Protein AF-A0A2J6TX71-F1 (afdb_monomer_lite)

pLDDT: mean 87.38, std 8.31, range [45.62, 96.56]

Structure (mmCIF, N/CA/C/O backbone):
data_AF-A0A2J6TX71-F1
#
_entry.id   AF-A0A2J6TX71-F1
#
loop_
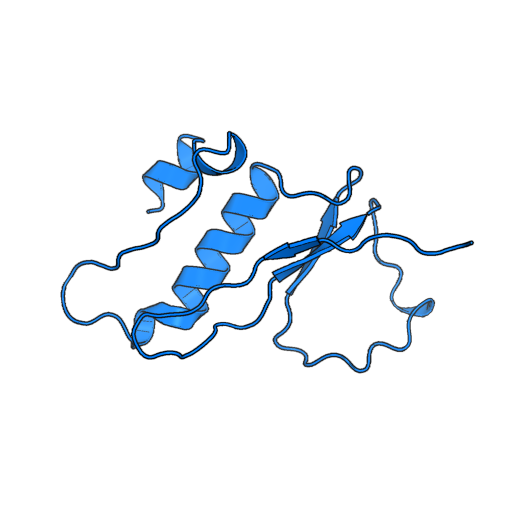_atom_site.group_PDB
_atom_site.id
_atom_site.type_symbol
_atom_site.label_atom_id
_atom_site.label_alt_id
_atom_site.label_comp_id
_atom_site.label_asym_id
_atom_site.label_entity_id
_atom_site.label_seq_id
_atom_site.pdbx_PDB_ins_code
_atom_site.Cartn_x
_atom_site.Cartn_y
_atom_site.Cartn_z
_atom_site.occupancy
_atom_site.B_iso_or_equiv
_atom_site.auth_seq_id
_atom_site.auth_comp_id
_atom_site.auth_asym_id
_atom_site.auth_atom_id
_atom_site.pdbx_PDB_model_num
ATOM 1 N N . ASP A 1 1 ? 10.779 -17.678 -21.452 1.00 45.62 1 ASP A N 1
ATOM 2 C CA . ASP A 1 1 ? 10.102 -17.114 -20.272 1.00 45.62 1 ASP A CA 1
ATOM 3 C C . ASP A 1 1 ? 10.068 -15.598 -20.356 1.00 45.62 1 ASP A C 1
ATOM 5 O O . ASP A 1 1 ? 11.110 -14.985 -20.210 1.00 45.62 1 ASP A O 1
ATOM 9 N N . ASN A 1 2 ? 8.897 -15.008 -20.619 1.00 68.69 2 ASN A N 1
ATOM 10 C CA . ASN A 1 2 ? 8.667 -13.550 -20.618 1.00 68.69 2 ASN A CA 1
ATOM 11 C C . ASN A 1 2 ? 7.619 -13.191 -19.551 1.00 68.69 2 ASN A C 1
ATOM 13 O O . ASN A 1 2 ? 6.578 -12.613 -19.848 1.00 68.69 2 ASN A O 1
ATOM 17 N N . ARG A 1 3 ? 7.835 -13.627 -18.307 1.00 71.00 3 ARG A N 1
ATOM 18 C CA . ARG A 1 3 ? 6.956 -13.254 -17.192 1.00 71.00 3 ARG A CA 1
ATOM 19 C C . ARG A 1 3 ? 7.603 -12.114 -16.427 1.00 71.00 3 ARG A C 1
ATOM 21 O O . ARG A 1 3 ? 8.647 -12.307 -15.812 1.00 71.00 3 ARG A O 1
ATOM 28 N N . GLU A 1 4 ? 6.979 -10.947 -16.475 1.00 80.50 4 GLU A N 1
ATOM 29 C CA . GLU A 1 4 ? 7.331 -9.837 -15.598 1.00 80.50 4 GLU A CA 1
ATOM 30 C C . GLU A 1 4 ? 6.573 -9.952 -14.273 1.00 80.50 4 GLU A C 1
ATOM 32 O O . GLU A 1 4 ? 5.440 -10.435 -14.218 1.00 80.50 4 GLU A O 1
ATOM 37 N N . SER A 1 5 ? 7.226 -9.552 -13.185 1.00 85.56 5 SER A N 1
ATOM 38 C CA . SER A 1 5 ? 6.646 -9.554 -11.844 1.00 85.56 5 SER A CA 1
ATOM 39 C C . SER A 1 5 ? 5.832 -8.286 -11.593 1.00 85.56 5 SER A C 1
ATOM 41 O O . SER A 1 5 ? 6.274 -7.189 -11.933 1.00 85.56 5 SER A O 1
ATOM 43 N N . LEU A 1 6 ? 4.704 -8.439 -10.903 1.00 89.50 6 LEU A N 1
ATOM 44 C CA . LEU A 1 6 ? 3.888 -7.353 -10.369 1.00 89.50 6 LEU A CA 1
ATOM 45 C C . LEU A 1 6 ? 3.975 -7.368 -8.841 1.00 89.50 6 LEU A C 1
ATOM 47 O O . LEU A 1 6 ? 3.849 -8.433 -8.235 1.00 89.50 6 LEU A O 1
ATOM 51 N N . THR A 1 7 ? 4.133 -6.202 -8.217 1.00 94.25 7 THR A N 1
ATOM 52 C CA . THR A 1 7 ? 4.030 -6.084 -6.757 1.00 94.25 7 THR A CA 1
ATOM 53 C C . THR A 1 7 ? 2.607 -5.694 -6.376 1.00 94.25 7 THR A C 1
ATOM 55 O O . THR A 1 7 ? 2.079 -4.711 -6.888 1.00 94.25 7 THR A O 1
ATOM 58 N N . ALA A 1 8 ? 1.995 -6.428 -5.449 1.00 94.88 8 ALA A N 1
ATOM 59 C CA . ALA A 1 8 ? 0.705 -6.086 -4.858 1.00 94.88 8 ALA A CA 1
ATOM 60 C C . ALA A 1 8 ? 0.884 -5.759 -3.372 1.00 94.88 8 ALA A C 1
ATOM 62 O O . ALA A 1 8 ? 1.555 -6.495 -2.649 1.00 94.88 8 ALA A O 1
ATOM 63 N N . ILE A 1 9 ? 0.280 -4.662 -2.919 1.00 94.44 9 ILE A N 1
ATOM 64 C CA . ILE A 1 9 ? 0.119 -4.358 -1.498 1.00 94.44 9 ILE A CA 1
ATOM 65 C C . ILE A 1 9 ? -1.339 -4.627 -1.140 1.00 94.44 9 ILE A C 1
ATOM 67 O O . ILE A 1 9 ? -2.251 -3.970 -1.652 1.00 94.44 9 ILE A O 1
ATOM 71 N N . GLU A 1 10 ? -1.544 -5.597 -0.257 1.00 94.44 10 GLU A N 1
ATOM 72 C CA . GLU A 1 10 ? -2.857 -6.022 0.217 1.00 94.44 10 GLU A CA 1
ATOM 73 C C . GLU A 1 10 ? -2.996 -5.736 1.712 1.00 94.44 10 GLU A C 1
ATOM 75 O O . GLU A 1 10 ? -2.042 -5.861 2.482 1.00 94.44 10 GLU A O 1
ATOM 80 N N . THR A 1 11 ? -4.200 -5.354 2.136 1.00 95.06 11 THR A N 1
ATOM 81 C CA . THR A 1 11 ? -4.501 -5.106 3.549 1.00 95.06 11 THR A CA 1
ATOM 82 C C . THR A 1 11 ? -5.817 -5.756 3.905 1.00 95.06 11 THR A C 1
ATOM 84 O O . THR A 1 11 ? -6.840 -5.502 3.267 1.00 95.06 11 THR A O 1
ATOM 87 N N . VAL A 1 12 ? -5.797 -6.539 4.978 1.00 93.44 12 VAL A N 1
ATOM 88 C CA . VAL A 1 12 ? -6.988 -7.137 5.571 1.00 93.44 12 VAL A CA 1
ATOM 89 C C . VAL A 1 12 ? -7.226 -6.538 6.950 1.00 93.44 12 VAL A C 1
ATOM 91 O O . VAL A 1 12 ? -6.304 -6.374 7.749 1.00 93.44 12 VAL A O 1
ATOM 94 N N . CYS A 1 13 ? -8.470 -6.158 7.214 1.00 90.38 13 CYS A N 1
ATOM 95 C CA . CYS A 1 13 ? -8.894 -5.661 8.514 1.00 90.38 13 CYS A CA 1
ATOM 96 C C . CYS A 1 13 ? -9.192 -6.833 9.468 1.00 90.38 13 CYS A C 1
ATOM 98 O O . CYS A 1 13 ? -9.444 -7.957 9.038 1.00 90.38 13 CYS A O 1
ATOM 100 N N . GLY A 1 14 ? -9.209 -6.576 10.781 1.00 88.06 14 GLY A N 1
ATOM 101 C CA . GLY A 1 14 ? -9.511 -7.609 11.788 1.00 88.06 14 GLY A CA 1
ATOM 102 C C . GLY A 1 14 ? -10.923 -8.205 11.684 1.00 88.06 14 GLY A C 1
ATOM 103 O O . GLY A 1 14 ? -11.182 -9.275 12.221 1.00 88.06 14 GLY A O 1
ATOM 104 N N . ASP A 1 15 ? -11.827 -7.543 10.959 1.00 88.44 15 ASP A N 1
ATOM 105 C CA . ASP A 1 15 ? -13.159 -8.037 10.592 1.00 88.44 15 ASP A CA 1
ATOM 106 C C . ASP A 1 15 ? -13.151 -8.907 9.319 1.00 88.44 15 ASP A C 1
ATOM 108 O O . ASP A 1 15 ? -14.208 -9.222 8.779 1.00 88.44 15 ASP A O 1
ATOM 112 N N . SER A 1 16 ? -11.967 -9.310 8.843 1.00 89.75 16 SER A N 1
ATOM 113 C CA . SER A 1 16 ? -11.749 -10.092 7.618 1.00 89.75 16 SER A CA 1
ATOM 114 C C . SER A 1 16 ? -12.162 -9.385 6.324 1.00 89.75 16 SER A C 1
ATOM 116 O O . SER A 1 16 ? -12.254 -10.024 5.277 1.00 89.75 16 SER A O 1
ATOM 118 N N . ILE A 1 17 ? -12.381 -8.065 6.352 1.00 90.62 17 ILE A N 1
ATOM 119 C CA . ILE A 1 17 ? -12.643 -7.293 5.138 1.00 90.62 17 ILE A CA 1
ATOM 120 C C . ILE A 1 17 ? -11.322 -6.784 4.562 1.00 90.62 17 ILE A C 1
ATOM 122 O O . ILE A 1 17 ? -10.592 -6.030 5.210 1.00 90.62 17 ILE A O 1
ATOM 126 N N . ALA A 1 18 ? -11.034 -7.166 3.320 1.00 93.94 18 ALA A N 1
ATOM 127 C CA . ALA A 1 18 ? -9.918 -6.616 2.565 1.00 93.94 18 ALA A CA 1
ATOM 128 C C . ALA A 1 18 ? -10.261 -5.229 2.003 1.00 93.94 18 ALA A C 1
ATOM 130 O O . ALA A 1 18 ? -11.400 -4.970 1.601 1.00 93.94 18 ALA A O 1
ATOM 131 N N . ILE A 1 19 ? -9.271 -4.338 1.970 1.00 94.88 19 ILE A N 1
ATOM 132 C CA . ILE A 1 19 ? -9.356 -3.115 1.165 1.00 94.88 19 ILE A CA 1
ATOM 133 C C . ILE A 1 19 ? -8.987 -3.439 -0.283 1.00 94.88 19 ILE A C 1
ATOM 135 O O . ILE A 1 19 ? -8.391 -4.479 -0.564 1.00 94.88 19 ILE A O 1
ATOM 139 N N . THR A 1 20 ? -9.310 -2.548 -1.215 1.00 96.56 20 THR A N 1
ATOM 140 C CA . THR A 1 2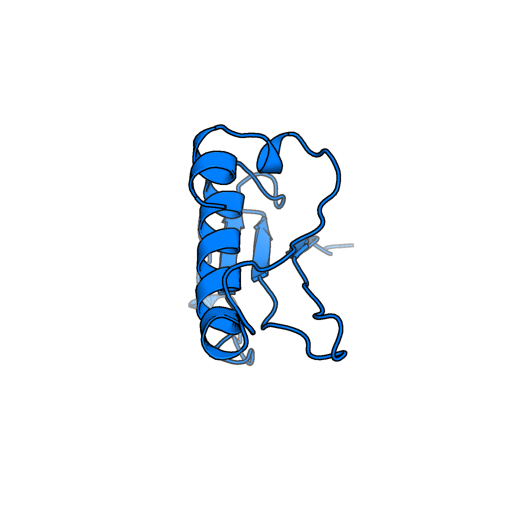0 ? -8.908 -2.751 -2.607 1.00 96.56 20 THR A CA 1
ATOM 141 C C . THR A 1 20 ? -7.377 -2.809 -2.737 1.00 96.56 20 THR A C 1
ATOM 143 O O . THR A 1 20 ? -6.709 -1.934 -2.178 1.00 96.56 20 THR A O 1
ATOM 146 N N . PRO A 1 21 ? -6.811 -3.784 -3.475 1.00 95.50 21 PRO A N 1
ATOM 147 C CA . PRO A 1 21 ? -5.367 -3.904 -3.653 1.00 95.50 21 PRO A CA 1
ATOM 148 C C . PRO A 1 21 ? -4.727 -2.670 -4.295 1.00 95.50 21 PRO A C 1
ATOM 150 O O . PRO A 1 21 ? -5.335 -1.987 -5.126 1.00 95.50 21 PRO A O 1
ATOM 153 N N . PHE A 1 22 ? -3.470 -2.425 -3.933 1.00 95.75 22 PHE A N 1
ATOM 154 C CA . PHE A 1 22 ? -2.618 -1.414 -4.551 1.00 95.75 22 PHE A CA 1
ATOM 155 C C . PHE A 1 22 ? -1.536 -2.120 -5.374 1.00 95.75 22 PHE A C 1
ATOM 157 O O . PHE A 1 22 ? -0.664 -2.785 -4.814 1.00 95.75 22 PHE A O 1
ATOM 164 N N . LEU A 1 23 ? -1.600 -2.002 -6.699 1.00 94.38 23 LEU A N 1
ATOM 165 C CA . LEU A 1 23 ? -0.726 -2.714 -7.632 1.00 94.38 23 LEU A CA 1
ATOM 166 C C . LEU A 1 23 ? 0.381 -1.795 -8.150 1.00 94.38 23 LEU A C 1
ATOM 168 O O . LEU A 1 23 ? 0.131 -0.645 -8.507 1.00 94.38 23 LEU A O 1
ATOM 172 N N . ILE A 1 24 ? 1.607 -2.311 -8.209 1.00 94.44 24 ILE A N 1
ATOM 173 C CA . ILE A 1 24 ? 2.798 -1.593 -8.664 1.00 94.44 24 ILE A CA 1
ATOM 174 C C . ILE A 1 24 ? 3.439 -2.376 -9.807 1.00 94.44 24 ILE A C 1
ATOM 176 O O . ILE A 1 24 ? 3.990 -3.461 -9.606 1.00 94.44 24 ILE A O 1
ATOM 180 N N . PHE A 1 25 ? 3.385 -1.791 -10.999 1.00 91.81 25 PHE A N 1
ATOM 181 C CA . PHE A 1 25 ? 4.055 -2.292 -12.191 1.00 91.81 25 PHE A CA 1
ATOM 182 C C . PHE A 1 25 ? 5.496 -1.808 -12.241 1.00 91.81 25 PHE A C 1
ATOM 184 O O . PHE A 1 25 ? 5.804 -0.666 -11.885 1.00 91.81 25 PHE A O 1
ATOM 191 N N . LYS A 1 26 ? 6.378 -2.678 -12.732 1.00 91.44 26 LYS A N 1
ATOM 192 C CA . LYS A 1 26 ? 7.732 -2.275 -13.079 1.00 91.44 26 LYS A CA 1
ATOM 193 C C . LYS A 1 26 ? 7.703 -1.426 -14.349 1.00 91.44 26 LYS A C 1
ATOM 195 O O . LYS A 1 26 ? 7.148 -1.845 -15.356 1.00 91.44 26 LYS A O 1
ATOM 200 N N . GLY A 1 27 ? 8.322 -0.255 -14.294 1.00 88.88 27 GLY A N 1
ATOM 201 C CA . GLY A 1 27 ? 8.389 0.695 -15.401 1.00 88.88 27 GLY A CA 1
ATOM 202 C C . GLY A 1 27 ? 8.086 2.113 -14.941 1.00 88.88 27 GLY A C 1
ATOM 203 O O . GLY A 1 27 ? 7.748 2.342 -13.782 1.00 88.88 27 GLY A O 1
ATOM 204 N N . ASP A 1 28 ? 8.218 3.069 -15.853 1.00 84.06 28 ASP A N 1
ATOM 205 C CA . ASP A 1 28 ? 7.982 4.481 -15.543 1.00 84.06 28 ASP A CA 1
ATOM 206 C C . ASP A 1 28 ? 6.545 4.900 -15.877 1.00 84.06 28 ASP A C 1
ATOM 208 O O . ASP A 1 28 ? 5.916 5.646 -15.125 1.00 84.06 28 ASP A O 1
ATOM 212 N N . VAL A 1 29 ? 5.993 4.365 -16.969 1.00 81.81 29 VAL A N 1
ATOM 213 C CA . VAL A 1 29 ? 4.671 4.722 -17.495 1.00 81.81 29 VAL A CA 1
ATOM 214 C C . VAL A 1 29 ? 3.889 3.458 -17.841 1.00 81.81 29 VAL A C 1
ATOM 216 O O . VAL A 1 29 ? 4.411 2.555 -18.492 1.00 81.81 29 VAL A O 1
ATOM 219 N N . LEU A 1 30 ? 2.622 3.417 -17.427 1.00 77.44 30 LEU A N 1
ATOM 220 C CA . LEU A 1 30 ? 1.641 2.456 -17.923 1.00 77.44 30 LEU A CA 1
ATOM 221 C C . LEU A 1 30 ? 1.030 3.022 -19.202 1.00 77.44 30 LEU A C 1
ATOM 223 O O . LEU A 1 30 ? 0.351 4.045 -19.165 1.00 77.44 30 LEU A O 1
ATOM 227 N N . LEU A 1 31 ? 1.284 2.370 -20.331 1.00 77.56 31 LEU A N 1
ATOM 228 C CA . LEU A 1 31 ? 0.627 2.703 -21.589 1.00 77.56 31 LEU A CA 1
ATOM 229 C C . LEU A 1 31 ? -0.650 1.865 -21.704 1.00 77.56 31 LEU A C 1
ATOM 231 O O . LEU A 1 31 ? -0.584 0.698 -22.078 1.00 77.56 31 LEU A O 1
ATOM 235 N N . GLU A 1 32 ? -1.795 2.446 -21.341 1.00 69.06 32 GLU A N 1
ATOM 236 C CA . GLU A 1 32 ? -3.089 1.742 -21.267 1.00 69.06 32 GLU A CA 1
ATOM 237 C C . GLU A 1 32 ? -3.455 1.007 -22.568 1.00 69.06 32 GLU A C 1
ATOM 239 O O . GLU A 1 32 ? -3.983 -0.100 -22.507 1.00 69.06 32 GLU A O 1
ATOM 244 N N . ASP A 1 33 ? -3.061 1.539 -23.729 1.00 73.88 33 ASP A N 1
ATOM 245 C CA . ASP A 1 33 ? -3.286 0.925 -25.049 1.00 73.88 33 ASP A CA 1
ATOM 246 C C . ASP A 1 33 ? -2.633 -0.461 -25.220 1.00 73.88 33 ASP A C 1
ATOM 248 O O . ASP A 1 33 ? -3.005 -1.226 -26.111 1.00 73.88 33 ASP A O 1
ATOM 252 N N . HIS A 1 34 ? -1.661 -0.810 -24.373 1.00 69.25 34 HIS A N 1
ATOM 253 C CA . HIS A 1 34 ? -0.957 -2.093 -24.426 1.00 69.25 34 HIS A CA 1
ATOM 254 C C . HIS A 1 34 ? -1.600 -3.180 -23.561 1.00 69.25 34 HIS A C 1
ATOM 256 O O . HIS A 1 34 ? -1.143 -4.327 -23.587 1.00 69.25 34 HIS A O 1
ATOM 262 N N . PHE A 1 35 ? -2.655 -2.858 -22.807 1.00 71.69 35 PHE A N 1
ATOM 263 C CA . PHE A 1 35 ? -3.293 -3.798 -21.894 1.00 71.69 35 PHE A CA 1
ATOM 264 C C . PHE A 1 35 ? -4.808 -3.763 -22.064 1.00 71.69 35 PHE A C 1
ATOM 266 O O . PHE A 1 35 ? -5.444 -2.715 -22.013 1.00 71.69 35 PHE A O 1
ATOM 273 N N . LYS A 1 36 ? -5.426 -4.940 -22.179 1.00 76.56 36 LYS A N 1
ATOM 274 C CA . LYS A 1 36 ? -6.872 -5.051 -21.994 1.00 76.56 36 LYS A CA 1
ATOM 275 C C . LYS A 1 36 ? -7.159 -4.947 -20.498 1.00 76.56 36 LYS A C 1
ATOM 277 O O . LYS A 1 36 ? -7.061 -5.937 -19.774 1.00 76.56 36 LYS A O 1
ATOM 282 N N . ASN A 1 37 ? -7.421 -3.732 -20.027 1.00 76.56 37 ASN A N 1
ATOM 283 C CA . ASN A 1 37 ? -7.688 -3.486 -18.618 1.00 76.56 37 ASN A CA 1
ATOM 284 C C . ASN A 1 37 ? -9.126 -3.895 -18.258 1.00 76.56 37 ASN A C 1
ATOM 286 O O . ASN A 1 37 ? -10.045 -3.085 -18.307 1.00 76.56 37 ASN A O 1
ATOM 290 N N . ASP A 1 38 ? -9.303 -5.167 -17.898 1.00 83.94 38 ASP A N 1
ATOM 291 C CA . ASP A 1 38 ? -10.562 -5.704 -17.362 1.00 83.94 38 ASP A CA 1
ATOM 292 C C . ASP A 1 38 ? -10.598 -5.659 -15.810 1.00 83.94 38 ASP A C 1
ATOM 294 O O . ASP A 1 38 ? -11.396 -6.359 -15.181 1.00 83.94 38 ASP A O 1
ATOM 298 N N . LEU A 1 39 ? -9.702 -4.892 -15.169 1.00 84.88 39 LEU A N 1
ATOM 299 C CA . LEU A 1 39 ? -9.631 -4.774 -13.709 1.00 84.88 39 LEU A CA 1
ATOM 300 C C . LEU A 1 39 ? -10.752 -3.877 -13.160 1.00 84.88 39 LEU A C 1
ATOM 302 O O . LEU A 1 39 ? -11.235 -2.968 -13.830 1.00 84.88 39 LEU A O 1
ATOM 306 N N . ASP A 1 40 ? -11.147 -4.107 -11.903 1.00 87.38 40 ASP A N 1
ATOM 307 C CA . ASP A 1 40 ? -12.068 -3.208 -11.198 1.00 87.38 40 ASP A CA 1
ATOM 308 C C . ASP A 1 40 ? -11.444 -1.804 -11.107 1.00 87.38 40 ASP A C 1
ATOM 310 O O . ASP A 1 40 ? -10.321 -1.650 -10.628 1.00 87.38 40 ASP A O 1
ATOM 314 N N . ASN A 1 41 ? -12.197 -0.775 -11.505 1.00 86.19 41 ASN A N 1
ATOM 315 C CA . ASN A 1 41 ? -11.787 0.635 -11.474 1.00 86.19 41 ASN A CA 1
ATOM 316 C C . ASN A 1 41 ? -11.383 1.145 -10.078 1.00 86.19 41 ASN A C 1
ATOM 318 O O . ASN A 1 41 ? -10.822 2.232 -9.953 1.00 86.19 41 ASN A O 1
ATOM 322 N N . LYS A 1 42 ? -11.702 0.407 -9.011 1.00 88.88 42 LYS A N 1
ATOM 323 C CA . LYS A 1 42 ? -11.253 0.714 -7.646 1.00 88.88 42 LYS A CA 1
ATOM 324 C C . LYS A 1 42 ? -9.796 0.327 -7.400 1.00 88.88 42 LYS A C 1
ATOM 326 O O . LYS A 1 42 ? -9.217 0.797 -6.419 1.00 88.88 42 LYS A O 1
ATOM 331 N N . ILE A 1 43 ? -9.237 -0.574 -8.211 1.00 90.62 43 ILE A N 1
ATOM 332 C CA . ILE A 1 43 ? -7.850 -1.019 -8.087 1.00 90.62 43 ILE A CA 1
ATOM 333 C C . ILE A 1 43 ? -6.940 0.161 -8.384 1.00 90.62 43 ILE A C 1
ATOM 335 O O . ILE A 1 43 ? -7.074 0.836 -9.402 1.00 90.62 43 ILE A O 1
ATOM 339 N N . ILE A 1 44 ? -5.995 0.400 -7.479 1.00 91.88 44 ILE A N 1
ATOM 340 C CA . ILE A 1 44 ? -4.994 1.433 -7.696 1.00 91.88 44 ILE A CA 1
ATOM 341 C C . ILE A 1 44 ? -3.861 0.829 -8.513 1.00 91.88 44 ILE A C 1
ATOM 343 O O . ILE A 1 44 ? -3.224 -0.129 -8.075 1.00 91.88 44 ILE A O 1
ATOM 347 N N . LEU A 1 45 ? -3.614 1.408 -9.686 1.00 91.19 45 LEU A N 1
ATOM 348 C CA . LEU A 1 45 ? -2.479 1.081 -10.539 1.00 91.19 45 LEU A CA 1
ATOM 349 C C . LEU A 1 45 ? -1.408 2.158 -10.367 1.00 91.19 45 LEU A C 1
ATOM 351 O O . LEU A 1 45 ? -1.665 3.349 -10.542 1.00 91.19 45 LEU A O 1
ATOM 355 N N . ALA A 1 46 ? -0.204 1.735 -10.009 1.00 92.94 46 ALA A N 1
ATOM 356 C CA . ALA A 1 46 ? 0.961 2.592 -9.883 1.00 92.94 46 ALA A CA 1
ATOM 357 C C . ALA A 1 46 ? 2.158 1.985 -10.619 1.00 92.94 46 ALA A C 1
ATOM 359 O O . ALA A 1 46 ? 2.182 0.794 -10.932 1.00 92.94 46 ALA A O 1
ATOM 360 N N . THR A 1 47 ? 3.172 2.808 -10.865 1.00 92.81 47 THR A N 1
ATOM 361 C CA . THR A 1 47 ? 4.419 2.405 -11.515 1.00 92.81 47 THR A CA 1
ATOM 362 C C . THR A 1 47 ? 5.626 2.720 -10.640 1.00 92.81 47 THR A C 1
ATOM 364 O O . THR A 1 47 ? 5.628 3.684 -9.868 1.00 92.81 47 THR A O 1
ATOM 367 N N . SER A 1 48 ? 6.666 1.897 -10.746 1.00 93.56 48 SER A N 1
ATOM 368 C CA . SER A 1 48 ? 8.014 2.250 -10.306 1.00 93.56 48 SER A CA 1
ATOM 369 C C . SER A 1 48 ? 9.066 1.578 -11.179 1.00 93.56 48 SER A C 1
ATOM 371 O O . SER A 1 48 ? 8.930 0.413 -11.546 1.00 93.56 48 SER A O 1
ATOM 373 N N . ALA A 1 49 ? 10.178 2.266 -11.446 1.00 91.69 49 ALA A N 1
ATOM 374 C CA . ALA A 1 49 ? 11.285 1.703 -12.225 1.00 91.69 49 ALA A CA 1
ATOM 375 C C . ALA A 1 49 ? 11.810 0.365 -11.656 1.00 91.69 49 ALA A C 1
ATOM 377 O O . ALA A 1 49 ? 12.240 -0.519 -12.399 1.00 91.69 49 ALA A O 1
ATOM 378 N N . SER A 1 50 ? 11.754 0.188 -10.329 1.00 91.12 50 SER A N 1
ATOM 379 C CA . SER A 1 50 ? 12.162 -1.053 -9.662 1.00 91.12 50 SER A CA 1
ATOM 380 C C . SER A 1 50 ? 11.077 -2.135 -9.651 1.00 91.12 50 SER A C 1
ATOM 382 O O . SER A 1 50 ? 11.410 -3.303 -9.463 1.00 91.12 50 SER A O 1
ATOM 384 N N . GLY A 1 51 ? 9.805 -1.772 -9.837 1.00 92.00 51 GLY A N 1
ATOM 385 C CA . GLY A 1 51 ? 8.650 -2.649 -9.637 1.00 92.00 51 GLY A CA 1
ATOM 386 C C . GLY A 1 51 ? 8.277 -2.871 -8.170 1.00 92.00 51 GLY A C 1
ATOM 387 O O . GLY A 1 51 ? 7.365 -3.641 -7.893 1.00 92.00 51 GLY A O 1
ATOM 388 N N . TYR A 1 52 ? 8.954 -2.210 -7.227 1.00 91.31 52 TYR A N 1
ATOM 389 C CA . TYR A 1 52 ? 8.696 -2.308 -5.787 1.00 91.31 52 TYR A CA 1
ATOM 390 C C . TYR A 1 52 ? 8.172 -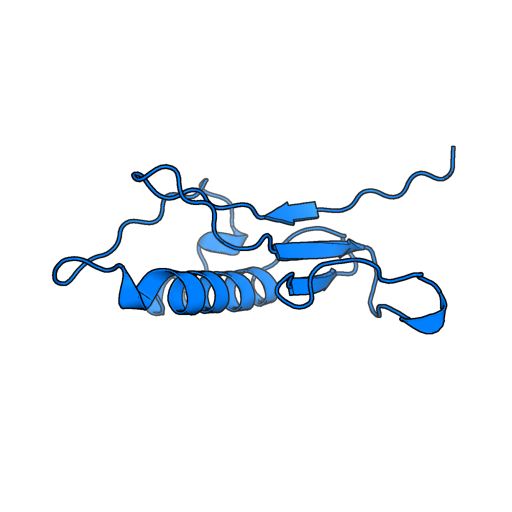0.987 -5.213 1.00 91.31 52 TYR A C 1
ATOM 392 O O . TYR A 1 52 ? 8.233 0.068 -5.853 1.00 91.31 52 TYR A O 1
ATOM 400 N N . THR A 1 53 ? 7.679 -1.041 -3.974 1.00 91.19 53 THR A N 1
ATOM 401 C CA . THR A 1 53 ? 7.279 0.153 -3.221 1.00 91.19 53 THR A CA 1
ATOM 402 C C . THR A 1 53 ? 8.473 1.062 -2.910 1.00 91.19 53 THR A C 1
ATOM 404 O O . THR A 1 53 ? 9.620 0.625 -2.813 1.00 91.19 53 THR A O 1
ATOM 407 N N . ASN A 1 54 ? 8.203 2.350 -2.735 1.00 91.06 54 ASN A N 1
ATOM 408 C CA . ASN A 1 54 ? 9.175 3.367 -2.348 1.00 91.06 54 ASN A CA 1
ATOM 409 C C . ASN A 1 54 ? 8.491 4.398 -1.433 1.00 91.06 54 ASN A C 1
ATOM 411 O O . ASN A 1 54 ? 7.313 4.256 -1.118 1.00 91.06 54 ASN A O 1
ATOM 415 N N . LYS A 1 55 ? 9.213 5.437 -1.000 1.00 91.38 55 LYS A N 1
ATOM 416 C CA . LYS A 1 55 ? 8.672 6.455 -0.080 1.00 91.38 55 LYS A CA 1
ATOM 417 C C . LYS A 1 55 ? 7.456 7.204 -0.642 1.00 91.38 55 LYS A C 1
ATOM 419 O O . LYS A 1 55 ? 6.564 7.580 0.105 1.00 91.38 55 LYS A O 1
ATOM 424 N N . GLU A 1 56 ? 7.408 7.448 -1.946 1.00 92.44 56 GLU A N 1
ATOM 425 C CA . GLU A 1 56 ? 6.277 8.145 -2.564 1.00 92.44 56 GLU A CA 1
ATOM 426 C C . GLU A 1 56 ? 5.063 7.218 -2.700 1.00 92.44 56 GLU A C 1
ATOM 428 O O . GLU A 1 56 ? 3.935 7.593 -2.373 1.00 92.44 56 GLU A O 1
ATOM 433 N N . LEU A 1 57 ? 5.295 5.979 -3.139 1.00 94.50 57 LEU A N 1
ATOM 434 C CA . LEU A 1 57 ? 4.253 4.965 -3.260 1.00 94.50 57 LEU A CA 1
ATOM 435 C C . LEU A 1 57 ? 3.690 4.561 -1.897 1.00 94.50 57 LEU A C 1
ATOM 437 O O . LEU A 1 57 ? 2.480 4.387 -1.781 1.00 94.50 57 LEU A O 1
ATOM 441 N N . SER A 1 58 ? 4.516 4.498 -0.849 1.00 93.38 58 SER A N 1
ATOM 442 C CA . SER A 1 58 ? 4.036 4.249 0.513 1.00 93.38 58 SER A CA 1
ATOM 443 C C . SER A 1 58 ? 3.122 5.378 0.999 1.00 93.38 58 SER A C 1
ATOM 445 O O . SER A 1 58 ? 2.076 5.100 1.585 1.00 93.38 58 SER A O 1
ATOM 447 N N . MET A 1 59 ? 3.425 6.639 0.666 1.00 94.88 59 MET A N 1
ATOM 448 C CA . MET A 1 59 ? 2.538 7.778 0.945 1.00 94.88 59 MET A CA 1
ATOM 449 C C . MET A 1 59 ? 1.216 7.725 0.170 1.00 94.88 59 MET A C 1
ATOM 451 O O . MET A 1 59 ? 0.167 8.101 0.696 1.00 94.88 59 MET A O 1
ATOM 455 N N . LYS A 1 60 ? 1.237 7.275 -1.087 1.00 95.19 60 LYS A N 1
ATOM 456 C CA . LYS A 1 60 ? 0.009 7.054 -1.870 1.00 95.19 60 LYS A CA 1
ATOM 457 C C . LYS A 1 60 ? -0.829 5.932 -1.255 1.00 95.19 60 LYS A C 1
ATOM 459 O O . LYS A 1 60 ? -2.036 6.092 -1.078 1.00 95.19 60 LYS A O 1
ATOM 464 N N . TYR A 1 61 ? -0.179 4.844 -0.858 1.00 95.31 61 TYR A N 1
ATOM 465 C CA . TYR A 1 61 ? -0.826 3.707 -0.222 1.00 95.31 61 TYR A CA 1
ATOM 466 C C . TYR A 1 61 ? -1.471 4.066 1.128 1.00 95.31 61 TYR A C 1
ATOM 468 O O . TYR A 1 61 ? -2.623 3.706 1.345 1.00 95.31 61 TYR A O 1
ATOM 476 N N . ILE A 1 62 ? -0.809 4.815 2.021 1.00 94.62 62 ILE A N 1
ATOM 477 C CA . ILE A 1 62 ? -1.405 5.136 3.335 1.00 94.62 62 ILE A CA 1
ATOM 478 C C . ILE A 1 62 ? -2.649 6.027 3.213 1.00 94.62 62 ILE A C 1
ATOM 480 O O . ILE A 1 62 ? -3.629 5.838 3.932 1.00 94.62 62 ILE A O 1
ATOM 484 N N . LYS A 1 63 ? -2.664 6.944 2.238 1.00 94.69 63 LYS A N 1
ATOM 485 C CA . LYS A 1 63 ? -3.853 7.748 1.914 1.00 94.69 63 LYS A CA 1
ATOM 486 C C . LYS A 1 63 ? -4.983 6.882 1.362 1.00 94.69 63 LYS A C 1
ATOM 488 O O . LYS A 1 63 ? -6.136 7.066 1.742 1.00 94.69 63 LYS A O 1
ATOM 493 N N . HIS A 1 64 ? -4.661 5.925 0.489 1.00 95.25 64 HIS A N 1
ATOM 494 C CA . HIS A 1 64 ? -5.619 4.932 -0.009 1.00 95.25 64 HIS A CA 1
ATOM 495 C C . HIS A 1 64 ? -6.214 4.102 1.133 1.00 95.25 64 HIS A C 1
ATOM 497 O O . HIS A 1 64 ? -7.435 4.009 1.246 1.00 95.25 64 HIS A O 1
ATOM 503 N N . PHE A 1 65 ? -5.369 3.584 2.027 1.00 94.19 65 PHE A N 1
ATOM 504 C CA . PHE A 1 65 ? -5.787 2.864 3.228 1.00 94.19 65 PHE A CA 1
ATOM 505 C C . PHE A 1 65 ? -6.761 3.693 4.075 1.00 94.19 65 PHE A C 1
ATOM 507 O O . PHE A 1 65 ? -7.847 3.212 4.409 1.00 94.19 65 PHE A O 1
ATOM 514 N N . TYR A 1 66 ? -6.419 4.950 4.375 1.00 93.81 66 TYR A N 1
ATOM 515 C CA . TYR A 1 66 ? -7.290 5.840 5.142 1.00 93.81 66 TYR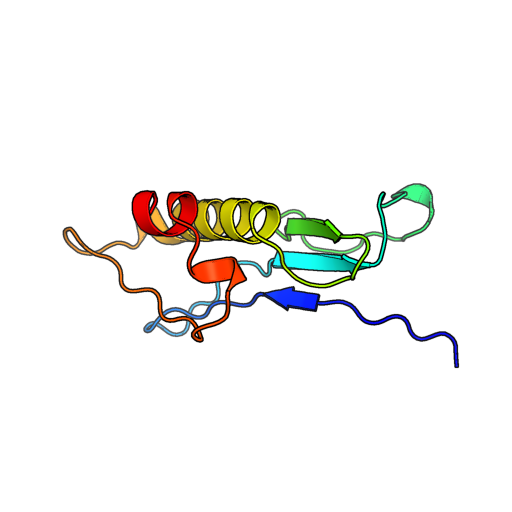 A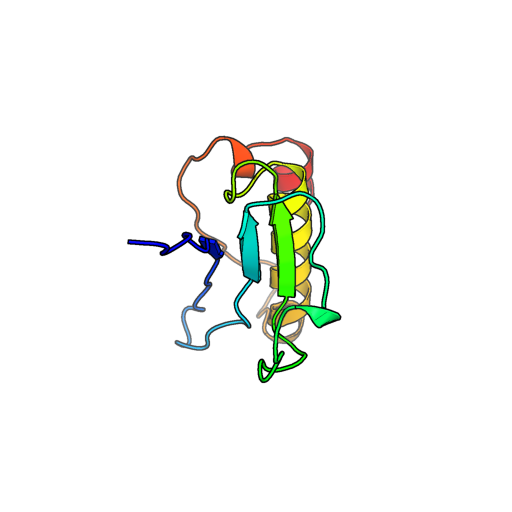 CA 1
ATOM 516 C C . TYR A 1 66 ? -8.633 6.055 4.428 1.00 93.81 66 TYR A C 1
ATOM 518 O O . TYR A 1 66 ? -9.689 5.839 5.017 1.00 93.81 66 TYR A O 1
ATOM 526 N N . ASN A 1 67 ? -8.623 6.368 3.130 1.00 93.94 67 ASN A N 1
ATOM 527 C CA . ASN A 1 67 ? -9.845 6.576 2.343 1.00 93.94 67 ASN A CA 1
ATOM 528 C C . ASN A 1 67 ? -10.763 5.340 2.303 1.00 93.94 67 ASN A C 1
ATOM 530 O O . ASN A 1 67 ? -11.986 5.480 2.276 1.00 93.94 67 ASN A O 1
ATOM 534 N N . GLN A 1 68 ? -10.196 4.134 2.320 1.00 93.94 68 GLN A N 1
ATOM 535 C CA . GLN A 1 68 ? -10.950 2.875 2.324 1.00 93.94 68 GLN A CA 1
ATOM 536 C C . GLN A 1 68 ? -11.549 2.540 3.697 1.00 93.94 68 GLN A C 1
ATOM 538 O O . GLN A 1 68 ? -12.549 1.823 3.788 1.00 93.94 68 GLN A O 1
ATOM 543 N N . THR A 1 69 ? -10.937 3.031 4.775 1.00 92.75 69 THR A N 1
ATOM 544 C CA . THR A 1 69 ? -11.213 2.537 6.129 1.00 92.75 69 THR A CA 1
ATOM 545 C C . THR A 1 69 ? -11.735 3.594 7.099 1.00 92.75 69 THR A C 1
ATOM 547 O O . THR A 1 69 ? -12.315 3.215 8.114 1.00 92.75 69 THR A O 1
ATOM 550 N N . TYR A 1 70 ? -11.655 4.893 6.782 1.00 91.38 70 TYR A N 1
ATOM 551 C CA . TYR A 1 70 ? -12.007 5.974 7.715 1.00 91.38 70 TYR A CA 1
ATOM 552 C C . TYR A 1 70 ? -13.438 5.874 8.264 1.00 91.38 70 TYR A C 1
ATOM 554 O O . TYR A 1 70 ? -13.669 6.105 9.448 1.00 91.38 70 TYR A O 1
ATOM 562 N N . LYS A 1 71 ? -14.408 5.459 7.434 1.00 90.81 71 LYS A N 1
ATOM 563 C CA . LYS A 1 71 ? -15.810 5.272 7.859 1.00 90.81 71 LYS A CA 1
ATOM 564 C C . LYS A 1 71 ? -16.002 4.103 8.829 1.00 90.81 71 LYS A C 1
ATOM 566 O O . LYS A 1 71 ? -17.046 4.015 9.466 1.00 90.81 71 LYS A O 1
ATOM 571 N N . LYS A 1 72 ? -15.036 3.184 8.901 1.00 87.31 72 LYS A N 1
ATOM 572 C CA . LYS A 1 72 ? -15.064 1.997 9.765 1.00 87.31 72 LYS A CA 1
ATOM 573 C C . LYS A 1 72 ? -14.343 2.216 11.095 1.00 87.31 72 LYS A C 1
ATOM 575 O O . LYS A 1 72 ? -14.387 1.330 11.948 1.00 87.31 72 LYS A O 1
ATOM 580 N N . ILE A 1 73 ? -13.681 3.360 11.282 1.00 86.88 73 ILE A N 1
ATOM 581 C CA . ILE A 1 73 ? -12.961 3.663 12.519 1.00 86.88 73 ILE A CA 1
ATOM 582 C C . ILE A 1 73 ? -13.966 3.719 13.675 1.00 86.88 73 ILE A C 1
ATOM 584 O O . ILE A 1 73 ? -14.907 4.512 13.673 1.00 86.88 73 ILE A O 1
ATOM 588 N N . LYS A 1 74 ? -13.757 2.861 14.679 1.00 85.19 74 LYS A N 1
ATOM 589 C CA . LYS A 1 74 ? -14.505 2.877 15.939 1.00 85.19 74 LYS A CA 1
ATOM 590 C C . LYS A 1 74 ? -13.657 3.573 16.998 1.00 85.19 74 LYS A C 1
ATOM 592 O O . LYS A 1 74 ? -12.640 3.041 17.431 1.00 85.19 74 LYS A O 1
ATOM 597 N N . GLY A 1 75 ? -14.088 4.755 17.428 1.00 85.81 75 GLY A N 1
ATOM 598 C CA . GLY A 1 75 ? -13.341 5.574 18.383 1.00 85.81 75 GLY A CA 1
ATOM 599 C C . GLY A 1 75 ? -12.312 6.473 17.698 1.00 85.81 75 GLY A C 1
ATOM 600 O O . GLY A 1 75 ? -12.538 6.945 16.590 1.00 85.81 75 GLY A O 1
ATOM 601 N N . LYS A 1 76 ? -11.204 6.762 18.389 1.00 84.56 76 LYS A N 1
ATOM 602 C CA . LYS A 1 76 ? -10.215 7.760 17.945 1.00 84.56 76 LYS A CA 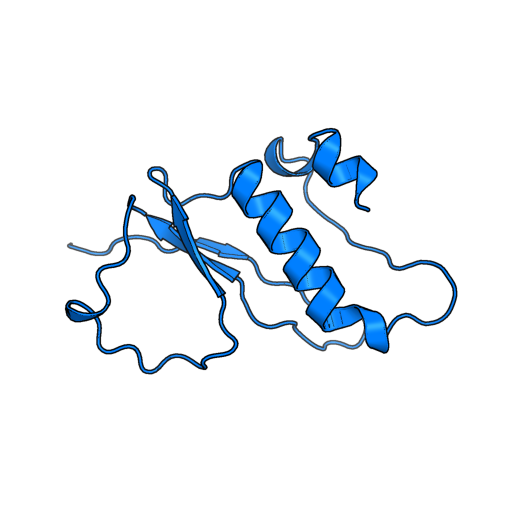1
ATOM 603 C C . LYS A 1 76 ? -9.063 7.175 17.121 1.00 84.56 76 LYS A C 1
ATOM 605 O O . LYS A 1 76 ? -8.448 7.905 16.355 1.00 84.56 76 LYS A O 1
ATOM 610 N N . TRP A 1 77 ? -8.759 5.892 17.298 1.00 84.81 77 TRP A N 1
ATOM 611 C CA . TRP A 1 77 ? -7.520 5.289 16.809 1.00 84.81 77 TRP A CA 1
ATOM 612 C C . TRP A 1 77 ? -7.791 4.100 15.894 1.00 84.81 77 TRP A C 1
ATOM 614 O O . TRP A 1 77 ? -8.722 3.328 16.122 1.00 84.81 77 TRP A O 1
ATOM 624 N N . GLN A 1 78 ? -6.930 3.935 14.893 1.00 88.75 78 GLN A N 1
ATOM 625 C CA . GLN A 1 78 ? -6.895 2.785 14.000 1.00 88.75 78 GLN A CA 1
ATOM 626 C C . GLN A 1 78 ? -5.485 2.195 14.024 1.00 88.75 78 GLN A C 1
ATOM 628 O O . GLN A 1 78 ? -4.505 2.931 13.980 1.00 88.75 78 GLN A O 1
ATOM 633 N N . MET A 1 79 ? -5.383 0.870 14.114 1.00 90.25 79 MET A N 1
ATOM 634 C CA . MET A 1 79 ? -4.098 0.176 14.097 1.00 90.25 79 MET A CA 1
ATOM 635 C C . MET A 1 79 ? -3.794 -0.324 12.688 1.00 90.25 79 MET A C 1
ATOM 637 O O . MET A 1 79 ? -4.640 -0.955 12.054 1.00 90.25 79 MET A O 1
ATOM 641 N N . LEU A 1 80 ? -2.570 -0.074 12.236 1.00 90.62 80 LEU A N 1
ATOM 642 C CA . LEU A 1 80 ? -2.020 -0.600 10.998 1.00 90.62 80 LEU A CA 1
ATOM 643 C C . LEU A 1 80 ? -0.648 -1.206 11.300 1.00 90.62 80 LEU A C 1
ATOM 645 O O . LEU A 1 80 ? 0.194 -0.558 11.919 1.00 90.62 80 LEU A O 1
ATOM 649 N N . VAL A 1 81 ? -0.450 -2.465 10.912 1.00 89.12 81 VAL A N 1
ATOM 650 C CA . VAL A 1 81 ? 0.771 -3.229 11.199 1.00 89.12 81 VAL A CA 1
ATOM 651 C C . VAL A 1 81 ? 1.542 -3.427 9.900 1.00 89.12 81 VAL A C 1
ATOM 653 O O . VAL A 1 81 ? 0.983 -3.914 8.920 1.00 89.12 81 VAL A O 1
ATOM 656 N N . PHE A 1 82 ? 2.824 -3.067 9.911 1.00 84.25 82 PHE A N 1
ATOM 657 C CA . PHE A 1 82 ? 3.753 -3.261 8.799 1.00 84.25 82 PHE A CA 1
ATOM 658 C C . PHE A 1 82 ? 4.995 -4.015 9.253 1.00 84.25 82 PHE A C 1
ATOM 660 O O . PHE A 1 82 ? 5.298 -4.086 10.448 1.00 84.25 82 PHE A O 1
ATOM 667 N N . ASP A 1 83 ? 5.747 -4.521 8.281 1.00 82.25 83 ASP A N 1
ATOM 668 C CA . ASP A 1 83 ? 7.137 -4.871 8.515 1.00 82.25 83 ASP A CA 1
ATOM 669 C C . ASP A 1 83 ? 7.994 -3.604 8.720 1.00 82.25 83 ASP A C 1
ATOM 671 O O . ASP A 1 83 ? 7.573 -2.465 8.501 1.00 82.25 83 ASP A O 1
ATOM 675 N N . ARG A 1 84 ? 9.231 -3.784 9.183 1.00 76.56 84 ARG A N 1
ATOM 676 C CA . ARG A 1 84 ? 10.154 -2.672 9.454 1.00 76.56 84 ARG A CA 1
ATOM 677 C C . ARG A 1 84 ? 10.876 -2.195 8.184 1.00 76.56 84 ARG A C 1
ATOM 679 O O . ARG A 1 84 ? 12.039 -1.796 8.252 1.00 76.56 84 ARG A O 1
ATOM 686 N N . HIS A 1 85 ? 10.244 -2.274 7.015 1.00 81.00 85 HIS A N 1
ATOM 687 C CA . HIS A 1 85 ? 10.898 -1.882 5.773 1.00 81.00 85 HIS A CA 1
ATOM 688 C C . HIS A 1 85 ? 11.076 -0.356 5.689 1.00 81.00 85 HIS A C 1
ATOM 690 O O . HIS A 1 85 ? 10.189 0.421 6.047 1.00 81.00 85 HIS A O 1
ATOM 696 N N . ALA A 1 86 ? 12.227 0.097 5.181 1.00 77.06 86 ALA A N 1
ATOM 697 C CA . ALA A 1 86 ? 12.623 1.511 5.196 1.00 77.06 86 ALA A CA 1
ATOM 698 C C . ALA A 1 86 ? 11.676 2.447 4.411 1.00 77.06 86 ALA A C 1
ATOM 700 O O . ALA A 1 86 ? 11.685 3.664 4.608 1.00 77.06 86 ALA A O 1
ATOM 701 N N . SER A 1 87 ? 10.839 1.900 3.523 1.00 70.75 87 SER A N 1
ATOM 702 C CA . SER A 1 87 ? 9.777 2.644 2.828 1.00 70.75 87 SER A CA 1
ATOM 703 C C . SER A 1 87 ? 8.639 3.098 3.749 1.00 70.75 87 SER A C 1
ATOM 705 O O . SER A 1 87 ? 7.937 4.046 3.400 1.00 70.75 87 SER A O 1
ATOM 707 N N . HIS A 1 88 ? 8.456 2.443 4.900 1.00 72.44 88 HIS A N 1
ATOM 708 C CA . HIS A 1 88 ? 7.397 2.718 5.881 1.00 72.44 88 HIS A CA 1
ATOM 709 C C . HIS A 1 88 ? 7.896 3.504 7.100 1.00 72.44 88 HIS A C 1
ATOM 711 O O . HIS A 1 88 ? 7.116 3.856 7.976 1.00 72.44 88 HIS A O 1
ATOM 717 N N . THR A 1 89 ? 9.193 3.813 7.160 1.00 78.50 89 THR A N 1
ATOM 718 C CA . THR A 1 89 ? 9.814 4.515 8.293 1.00 78.50 89 THR A CA 1
ATOM 719 C C . THR A 1 89 ? 10.217 5.950 7.954 1.00 78.50 89 THR A C 1
ATOM 721 O O . THR A 1 89 ? 11.056 6.526 8.638 1.00 78.50 89 THR A O 1
ATOM 724 N N . SER A 1 90 ? 9.697 6.526 6.865 1.00 83.94 90 SER A N 1
ATOM 725 C CA . SER A 1 90 ? 9.950 7.936 6.545 1.00 83.94 90 SER A CA 1
ATOM 726 C C . SER A 1 90 ? 9.125 8.861 7.439 1.00 83.94 90 SER A C 1
ATOM 728 O O . SER A 1 90 ? 7.948 8.578 7.658 1.00 83.94 90 SER A O 1
ATOM 730 N N . ASP A 1 91 ? 9.688 10.000 7.839 1.00 86.25 91 ASP A N 1
ATOM 731 C CA . ASP A 1 91 ? 9.032 10.974 8.727 1.00 86.25 91 ASP A CA 1
ATOM 732 C C . ASP A 1 91 ? 7.643 11.396 8.234 1.00 86.25 91 ASP A C 1
ATOM 734 O O . ASP A 1 91 ? 6.695 11.408 9.009 1.00 86.25 91 ASP A O 1
ATOM 738 N N . ASN A 1 92 ? 7.482 11.647 6.930 1.00 88.00 92 ASN A N 1
ATOM 739 C CA . ASN A 1 92 ? 6.187 12.023 6.346 1.00 88.00 92 ASN A CA 1
ATOM 740 C C . ASN A 1 92 ? 5.121 10.929 6.490 1.00 88.00 92 ASN A C 1
ATOM 742 O O . ASN A 1 92 ? 3.946 11.231 6.676 1.00 88.00 92 ASN A O 1
ATOM 746 N N . PHE A 1 93 ? 5.532 9.665 6.382 1.00 89.00 93 PHE A N 1
ATOM 747 C CA . PHE A 1 93 ? 4.635 8.520 6.523 1.00 89.00 93 PHE A CA 1
ATOM 748 C C . PHE A 1 93 ? 4.201 8.367 7.977 1.00 89.00 93 PHE A C 1
ATOM 750 O O . PHE A 1 93 ? 3.012 8.237 8.251 1.00 89.00 93 PHE A O 1
ATOM 757 N N . LEU A 1 94 ? 5.161 8.454 8.900 1.00 88.88 94 LEU A N 1
ATOM 758 C CA . LEU A 1 94 ? 4.906 8.369 10.334 1.00 88.88 94 LEU A CA 1
ATOM 759 C C . LEU A 1 94 ? 4.087 9.558 10.848 1.00 88.88 94 LEU A C 1
ATOM 761 O O . LEU A 1 94 ? 3.250 9.365 11.711 1.00 88.88 94 LEU A O 1
ATOM 765 N N . TYR A 1 95 ? 4.294 10.761 10.306 1.00 90.62 95 TYR A N 1
ATOM 766 C CA . TYR A 1 95 ? 3.529 11.960 10.665 1.00 90.62 95 TYR A CA 1
ATOM 767 C C . TYR A 1 95 ? 2.078 11.914 10.172 1.00 90.62 95 TYR A C 1
ATOM 769 O O . TYR A 1 95 ? 1.200 12.528 10.771 1.00 90.62 95 TYR A O 1
ATOM 777 N N . TYR A 1 96 ? 1.825 11.232 9.052 1.00 90.62 96 TYR A N 1
ATOM 778 C CA . TYR A 1 96 ? 0.471 11.071 8.524 1.00 90.62 96 TYR A CA 1
ATOM 779 C C . TYR A 1 96 ? -0.354 10.040 9.310 1.00 90.62 96 TYR A C 1
ATOM 781 O O . TYR A 1 96 ? -1.580 10.140 9.322 1.00 90.62 96 TYR A O 1
ATOM 789 N N . CYS A 1 97 ? 0.311 9.048 9.907 1.00 87.69 97 CYS A N 1
ATOM 790 C CA . CYS A 1 97 ? -0.320 8.015 10.730 1.00 87.69 97 CYS A CA 1
ATOM 791 C C . CYS A 1 97 ? -0.716 8.569 12.105 1.00 87.69 97 CYS A C 1
ATOM 793 O O . CYS A 1 97 ? -1.829 8.227 12.563 1.00 87.69 97 CYS A O 1
#

Secondary structure (DSSP, 8-state):
-----EEEE--B-TTSPBPPPEEEEESS---GGGS---S-TTSEEEEETTSS--HHHHHHHHHHHHHHHGGG--SS---------TTS--HHHHHH-

Organism: NCBI:txid1095630

InterPro domains:
  IPR004875 DDE superfamily endonuclease domain [PF03184] (7-93)

Radius of gyration: 14.83 Å; chains: 1; bounding box: 28×29×43 Å

Sequence (97 aa):
DNRESLTAIETVCGDSIAITPFLIFKGDVLLEDHFKNDLDNKIILATSASGYTNKELSMKYIKHFYNQTYKKIKGKWQMLVFDRHASHTSDNFLYYC

Foldseek 3Di:
DPDDDKDKDWDADPVRDIQAIEIEHADDDDPVVVDPPPDDPSHHYHYDNVNDAALVNLVVVVVSVCVRCVVVDDPDDDDDDDDPDPSCPDPVNVVVD